Protein AF-M6WE32-F1 (afdb_monomer_lite)

pLDDT: mean 70.18, std 9.36, range [41.53, 84.19]

Organism: NCBI:txid1192866

Structure (mmCIF, N/CA/C/O backbone):
data_AF-M6WE32-F1
#
_entry.id   AF-M6WE32-F1
#
loop_
_atom_site.group_PDB
_atom_site.id
_atom_site.type_symbol
_atom_site.label_atom_id
_atom_site.label_alt_id
_atom_site.label_comp_id
_atom_site.label_asym_id
_atom_site.label_entity_id
_atom_site.label_seq_id
_atom_site.pdbx_PDB_ins_code
_atom_site.Cartn_x
_atom_site.Cartn_y
_atom_site.Cartn_z
_atom_site.occupancy
_atom_site.B_iso_or_equiv
_atom_site.auth_seq_id
_atom_site.auth_comp_id
_atom_site.auth_asym_id
_atom_site.auth_atom_id
_atom_site.pdbx_PDB_model_num
ATOM 1 N N . MET A 1 1 ? 19.072 -0.385 -5.967 1.00 41.53 1 MET A N 1
ATOM 2 C CA . MET A 1 1 ? 18.523 -1.256 -4.898 1.00 41.53 1 MET A CA 1
ATOM 3 C C . MET A 1 1 ? 18.341 -0.549 -3.551 1.00 41.53 1 MET A C 1
ATOM 5 O O . MET A 1 1 ? 17.259 -0.671 -3.002 1.00 41.53 1 MET A O 1
ATOM 9 N N . GLY A 1 2 ? 19.301 0.222 -3.014 1.00 47.72 2 GLY A N 1
ATOM 10 C CA . GLY A 1 2 ? 19.163 0.820 -1.666 1.00 47.72 2 GLY A CA 1
ATOM 11 C C . GLY A 1 2 ? 18.050 1.871 -1.465 1.00 47.72 2 GLY A C 1
ATOM 12 O O . GLY A 1 2 ? 17.518 1.978 -0.367 1.00 47.72 2 GLY A O 1
ATOM 13 N N . ARG A 1 3 ? 17.650 2.632 -2.499 1.00 54.19 3 ARG A N 1
ATOM 14 C CA . ARG A 1 3 ? 16.638 3.709 -2.364 1.00 54.19 3 ARG A CA 1
ATOM 15 C C . ARG A 1 3 ? 15.185 3.212 -2.423 1.00 54.19 3 ARG A C 1
ATOM 17 O O . ARG A 1 3 ? 14.359 3.702 -1.662 1.00 54.19 3 ARG A O 1
ATOM 24 N N . ALA A 1 4 ? 14.888 2.194 -3.232 1.00 54.97 4 ALA A N 1
ATOM 25 C CA . ALA A 1 4 ? 13.560 1.570 -3.291 1.00 54.97 4 ALA A CA 1
ATOM 26 C C . ALA A 1 4 ? 13.155 0.923 -1.954 1.00 54.97 4 ALA A C 1
ATOM 28 O O . ALA A 1 4 ? 12.003 1.011 -1.530 1.00 54.97 4 ALA A O 1
ATOM 29 N N . VAL A 1 5 ? 14.128 0.335 -1.246 1.00 58.06 5 VAL A N 1
ATOM 30 C CA . VAL A 1 5 ? 13.937 -0.236 0.097 1.00 58.06 5 VAL A CA 1
ATOM 31 C C . VAL A 1 5 ? 13.523 0.844 1.100 1.00 58.06 5 VAL A C 1
ATOM 33 O O . VAL A 1 5 ? 12.626 0.610 1.907 1.00 58.06 5 VAL A O 1
ATOM 36 N N .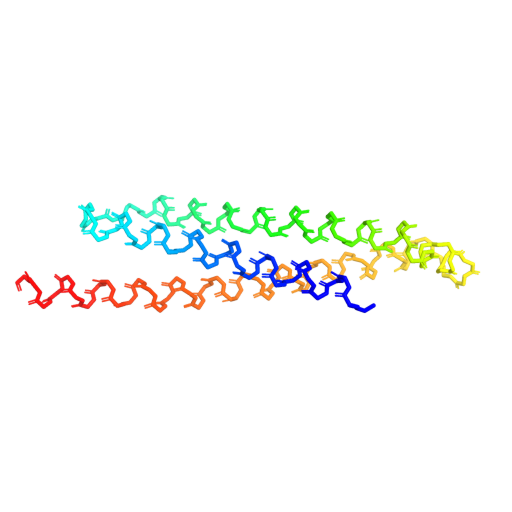 ASN A 1 6 ? 14.092 2.051 1.001 1.00 65.56 6 ASN A N 1
ATOM 37 C CA . ASN A 1 6 ? 13.702 3.180 1.850 1.00 65.56 6 ASN A CA 1
ATOM 38 C C . ASN A 1 6 ? 12.261 3.637 1.577 1.00 65.56 6 ASN A C 1
ATOM 40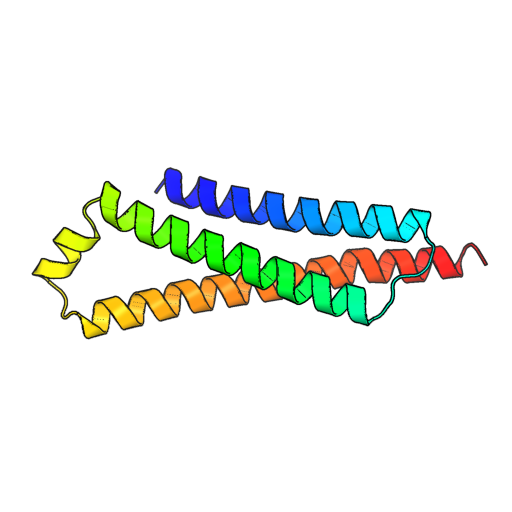 O O . ASN A 1 6 ? 11.545 3.976 2.516 1.00 65.56 6 ASN A O 1
ATOM 44 N N . GLY A 1 7 ? 11.807 3.592 0.319 1.00 65.88 7 GLY A N 1
ATOM 45 C CA . GLY A 1 7 ? 10.411 3.863 -0.039 1.00 65.88 7 GLY A CA 1
ATOM 46 C C . GLY A 1 7 ? 9.440 2.850 0.576 1.00 65.88 7 GLY A C 1
ATOM 47 O O . GLY A 1 7 ? 8.436 3.237 1.170 1.00 65.88 7 GLY A O 1
ATOM 48 N N . ILE A 1 8 ? 9.773 1.557 0.515 1.00 67.38 8 ILE A N 1
ATOM 49 C CA . ILE A 1 8 ? 8.971 0.475 1.114 1.00 67.38 8 ILE A CA 1
ATOM 50 C C . ILE A 1 8 ? 8.939 0.588 2.646 1.00 67.38 8 ILE A C 1
ATOM 52 O O . ILE A 1 8 ? 7.875 0.463 3.251 1.00 67.38 8 ILE A O 1
ATOM 56 N N . LEU A 1 9 ? 10.079 0.877 3.280 1.00 68.75 9 LEU A N 1
ATOM 57 C CA . LEU A 1 9 ? 10.153 1.125 4.724 1.00 68.75 9 LEU A CA 1
ATOM 58 C C . LEU A 1 9 ? 9.331 2.351 5.133 1.00 68.75 9 LEU A C 1
ATOM 60 O O . LEU A 1 9 ? 8.617 2.301 6.130 1.00 68.75 9 LEU A O 1
ATOM 64 N N . SER A 1 10 ? 9.378 3.428 4.348 1.00 68.12 10 SER A N 1
ATOM 65 C CA . SER A 1 10 ? 8.584 4.632 4.602 1.00 68.12 10 SER A CA 1
ATOM 66 C C . SER A 1 10 ? 7.081 4.350 4.508 1.00 68.12 10 SER A C 1
ATOM 68 O O . SER A 1 10 ? 6.323 4.810 5.360 1.00 68.12 10 SER A O 1
ATOM 70 N N . ILE A 1 11 ? 6.651 3.514 3.555 1.00 71.12 11 IL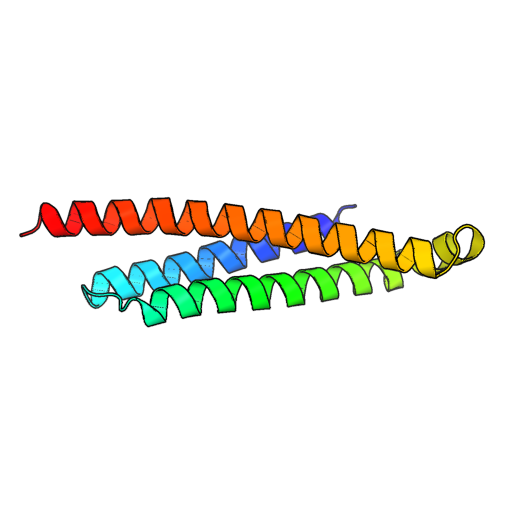E A N 1
ATOM 71 C CA . ILE A 1 11 ? 5.263 3.036 3.460 1.00 71.12 11 ILE A CA 1
ATOM 72 C C . ILE A 1 11 ? 4.881 2.224 4.699 1.00 71.12 11 ILE A C 1
ATOM 74 O O . ILE A 1 11 ? 3.832 2.476 5.283 1.00 71.12 11 ILE A O 1
ATOM 78 N N . LEU A 1 12 ? 5.722 1.278 5.129 1.00 71.50 12 LEU A N 1
ATOM 79 C CA . LEU A 1 12 ? 5.456 0.485 6.332 1.00 71.50 12 LEU A CA 1
ATOM 80 C C . LEU A 1 12 ? 5.279 1.378 7.563 1.00 71.50 12 LEU A C 1
ATOM 82 O O . LEU A 1 12 ? 4.295 1.221 8.279 1.00 71.50 12 LEU A O 1
ATOM 86 N N . VAL A 1 13 ? 6.179 2.344 7.761 1.00 76.38 13 VAL A N 1
ATOM 87 C CA . VAL A 1 13 ? 6.111 3.312 8.868 1.00 76.38 13 VAL A CA 1
ATOM 88 C C . VAL A 1 13 ? 4.856 4.180 8.779 1.00 76.38 13 VAL A C 1
ATOM 90 O O . VAL A 1 13 ? 4.216 4.448 9.794 1.00 76.38 13 VAL A O 1
ATOM 93 N N . LEU A 1 14 ? 4.464 4.603 7.578 1.00 76.25 14 LEU A N 1
ATOM 94 C CA . LEU A 1 14 ? 3.259 5.401 7.370 1.00 76.25 14 LEU A CA 1
ATOM 95 C C . LEU A 1 14 ? 1.997 4.598 7.723 1.00 76.25 14 LEU A C 1
ATOM 97 O O . LEU A 1 14 ? 1.140 5.084 8.461 1.00 76.25 14 LEU A O 1
ATOM 101 N N . ILE A 1 15 ? 1.898 3.357 7.236 1.00 74.75 15 ILE A N 1
ATOM 102 C CA . ILE A 1 15 ? 0.774 2.458 7.520 1.00 74.75 15 ILE A CA 1
ATOM 103 C C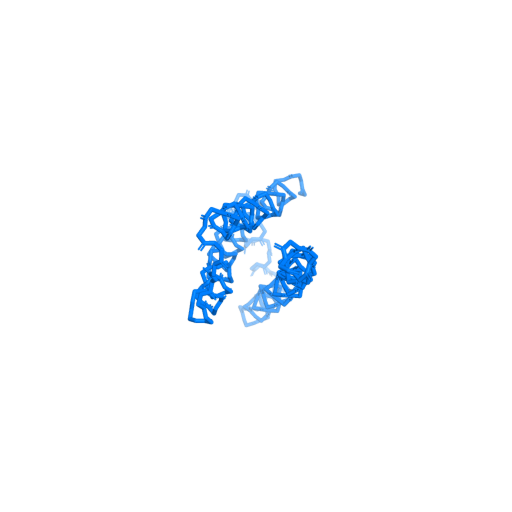 . ILE A 1 15 ? 0.672 2.202 9.027 1.00 74.75 15 ILE A C 1
ATOM 105 O O . ILE A 1 15 ? -0.415 2.329 9.595 1.00 74.75 15 ILE A O 1
ATOM 109 N N . THR A 1 16 ? 1.785 1.874 9.691 1.00 74.06 16 THR A N 1
ATOM 110 C CA . THR A 1 16 ? 1.790 1.605 11.135 1.00 74.06 16 THR A CA 1
ATOM 111 C C . THR A 1 16 ? 1.452 2.848 11.949 1.00 74.06 16 THR A C 1
ATOM 113 O O . THR A 1 16 ? 0.670 2.746 12.890 1.00 74.06 16 THR A O 1
ATOM 116 N N . SER A 1 17 ? 1.950 4.023 11.558 1.00 75.25 17 SER A N 1
ATOM 117 C CA . SER A 1 17 ? 1.628 5.301 12.209 1.00 75.25 17 SER A CA 1
ATOM 118 C C . SER A 1 17 ? 0.138 5.625 12.122 1.00 75.25 17 SER A C 1
ATOM 120 O O . SER A 1 17 ? -0.476 5.973 13.128 1.00 75.25 17 SER A O 1
ATOM 122 N N . ILE A 1 18 ? -0.474 5.455 10.944 1.00 76.69 18 ILE A N 1
ATOM 123 C CA . ILE A 1 18 ? -1.912 5.687 10.759 1.00 76.69 18 ILE A CA 1
ATOM 124 C C . ILE A 1 18 ? -2.716 4.721 11.634 1.00 76.69 18 ILE A C 1
ATOM 126 O O . ILE A 1 18 ? -3.585 5.153 12.388 1.00 76.69 18 ILE A O 1
ATOM 130 N N . VAL A 1 19 ? -2.405 3.422 11.590 1.00 73.94 19 VAL A N 1
ATOM 131 C CA . VAL A 1 19 ? -3.097 2.422 12.420 1.00 73.94 19 VAL A CA 1
ATOM 132 C C . VAL A 1 19 ? -2.942 2.732 13.912 1.00 73.94 19 VAL A C 1
ATOM 134 O O . VAL A 1 19 ? -3.916 2.622 14.655 1.00 73.94 19 VAL A O 1
ATOM 137 N N . PHE A 1 20 ? -1.762 3.173 14.350 1.00 76.81 20 PHE A N 1
ATOM 138 C CA . PHE A 1 20 ? -1.503 3.534 15.742 1.00 76.81 20 PHE A CA 1
ATOM 139 C C . PHE A 1 20 ? -2.326 4.744 16.201 1.00 76.81 20 PHE A C 1
ATOM 141 O O . PHE A 1 20 ? -2.977 4.674 17.242 1.00 76.81 20 PHE A O 1
ATOM 148 N N . ILE A 1 21 ? -2.364 5.822 15.410 1.00 75.81 21 ILE A N 1
ATOM 149 C CA . ILE A 1 21 ? -3.164 7.022 15.710 1.00 75.81 21 ILE A CA 1
ATOM 150 C C . ILE A 1 21 ? -4.646 6.658 15.852 1.00 75.81 21 ILE A C 1
ATOM 152 O O . ILE A 1 21 ? -5.318 7.116 16.775 1.00 75.81 21 ILE A O 1
ATOM 156 N N . PHE A 1 22 ? -5.156 5.796 14.973 1.00 71.38 22 PHE A N 1
ATOM 157 C CA . PHE A 1 22 ? -6.548 5.361 15.043 1.00 71.38 22 PHE A CA 1
ATOM 158 C C . PHE A 1 22 ? -6.827 4.404 16.201 1.00 71.38 22 PHE A C 1
ATOM 160 O O . PHE A 1 22 ? -7.902 4.493 16.788 1.00 71.38 22 PHE A O 1
ATOM 167 N N . ASN A 1 23 ? -5.883 3.533 16.569 1.00 71.06 23 ASN A N 1
ATOM 168 C CA . ASN A 1 23 ? -6.002 2.718 17.779 1.00 71.06 23 ASN A CA 1
ATOM 169 C C . ASN A 1 23 ? -6.056 3.599 19.036 1.00 71.06 23 ASN A C 1
ATOM 171 O O . ASN A 1 23 ? -6.911 3.395 19.892 1.00 71.06 23 ASN A O 1
ATOM 175 N N . TYR A 1 24 ? -5.197 4.618 19.107 1.00 70.31 24 TYR A N 1
ATOM 176 C CA . TYR A 1 24 ? -5.202 5.592 20.196 1.00 70.31 24 TYR A CA 1
ATOM 177 C C . TYR A 1 24 ? -6.530 6.363 20.274 1.00 70.31 24 TYR A C 1
ATOM 179 O O . TYR A 1 24 ? -7.117 6.490 21.347 1.00 70.31 24 TYR A O 1
ATOM 187 N N . ALA A 1 25 ? -7.058 6.821 19.134 1.00 67.44 25 ALA A N 1
ATOM 188 C CA . ALA A 1 25 ? -8.376 7.451 19.085 1.00 67.44 25 ALA A CA 1
ATOM 189 C C . ALA A 1 25 ? -9.481 6.497 19.581 1.00 67.44 25 ALA A C 1
ATOM 191 O O . ALA A 1 25 ? -10.359 6.904 20.342 1.00 67.44 25 ALA A O 1
ATOM 192 N N . LEU A 1 26 ? -9.409 5.214 19.214 1.00 69.62 26 LEU A N 1
ATOM 193 C CA . LEU A 1 26 ? -10.332 4.174 19.674 1.00 69.62 26 LEU A CA 1
ATOM 194 C C . LEU A 1 26 ? -10.330 4.009 21.194 1.00 69.62 26 LEU A C 1
ATOM 196 O O . LEU A 1 26 ? -11.399 3.934 21.797 1.00 69.62 26 LEU A O 1
ATOM 200 N N . GLU A 1 27 ? -9.144 3.964 21.799 1.00 71.12 27 GLU A N 1
ATOM 201 C CA . GLU A 1 27 ? -8.977 3.858 23.251 1.00 71.12 27 GLU A CA 1
ATOM 202 C C . GLU A 1 27 ? -9.579 5.067 23.980 1.00 71.12 27 GLU A C 1
ATOM 204 O O . GLU A 1 27 ? -10.202 4.894 25.024 1.00 71.12 27 GLU A O 1
ATOM 209 N N . GLN A 1 28 ? -9.477 6.269 23.403 1.00 68.00 28 GLN A N 1
ATOM 210 C CA . GLN A 1 28 ? -10.032 7.495 23.988 1.00 68.00 28 GLN A CA 1
ATOM 211 C C . GLN A 1 28 ? -11.553 7.628 23.818 1.00 68.00 28 GLN A C 1
ATOM 213 O O . GLN A 1 28 ? -12.241 8.080 24.730 1.00 68.00 28 GLN A O 1
ATOM 218 N N . THR A 1 29 ? -12.103 7.244 22.659 1.00 68.44 29 THR A N 1
ATOM 219 C CA . THR A 1 29 ? -13.544 7.426 22.370 1.00 68.44 29 THR A CA 1
ATOM 220 C C . THR A 1 29 ? -14.406 6.203 22.702 1.00 68.44 29 THR A C 1
ATOM 222 O O . THR A 1 29 ? -15.632 6.309 22.754 1.00 68.44 29 THR A O 1
ATOM 225 N N . GLY A 1 30 ? -13.805 5.026 22.904 1.00 63.12 30 GLY A N 1
ATOM 226 C CA . GLY A 1 30 ? -14.487 3.779 23.277 1.00 63.12 30 GLY A CA 1
ATOM 227 C C . GLY A 1 30 ? -15.419 3.185 22.210 1.00 63.12 30 GLY A C 1
ATOM 228 O O . GLY A 1 30 ? -16.017 2.128 22.431 1.00 63.12 30 GLY A O 1
ATOM 229 N N . LYS A 1 31 ? -15.578 3.847 21.058 1.00 67.38 31 LYS A N 1
ATOM 230 C CA . LYS A 1 31 ? -16.394 3.410 19.918 1.00 67.38 31 LYS A CA 1
ATOM 231 C C . LYS A 1 31 ? -15.738 3.886 18.626 1.00 67.38 31 LYS A C 1
ATOM 233 O O . LYS A 1 31 ? -15.402 5.060 18.512 1.00 67.38 31 LYS A O 1
ATOM 238 N N . LEU A 1 32 ? -15.613 2.998 17.642 1.00 65.25 32 LEU A N 1
ATOM 239 C CA . LEU A 1 32 ? -15.268 3.383 16.275 1.00 65.25 32 LEU A CA 1
ATOM 240 C C . LEU A 1 32 ? -16.420 3.011 15.351 1.00 65.25 32 LEU A C 1
ATOM 242 O O . LEU A 1 32 ? -16.846 1.855 15.329 1.00 65.25 32 LEU A O 1
ATOM 246 N N . ASP A 1 33 ? -16.923 3.988 14.601 1.00 71.44 33 ASP A N 1
ATOM 247 C CA . ASP A 1 33 ? -17.966 3.728 13.619 1.00 71.44 33 ASP A CA 1
ATOM 248 C C . ASP A 1 33 ? -17.416 2.917 12.432 1.00 71.44 33 ASP A C 1
ATOM 250 O O . ASP A 1 33 ? -16.247 3.029 12.039 1.00 71.44 33 ASP A O 1
ATOM 254 N N . ARG A 1 34 ? -18.273 2.081 11.838 1.00 68.12 34 ARG A N 1
ATOM 255 C CA . ARG A 1 34 ? -17.916 1.221 10.701 1.00 68.12 34 ARG A CA 1
ATOM 256 C C . ARG A 1 34 ? -17.472 2.052 9.497 1.00 68.12 34 ARG A C 1
ATOM 258 O O . ARG A 1 34 ? -16.598 1.612 8.748 1.00 68.12 34 ARG A O 1
ATOM 265 N N . GLN A 1 35 ? -18.041 3.245 9.321 1.00 70.88 35 GLN A N 1
ATOM 266 C CA . GLN A 1 35 ? -17.647 4.164 8.254 1.00 70.88 35 GLN A CA 1
ATOM 267 C C . GLN A 1 35 ? -16.201 4.641 8.425 1.00 70.88 35 GLN A C 1
ATOM 269 O O . GLN A 1 35 ? -15.452 4.661 7.449 1.00 70.88 35 GLN A O 1
ATOM 274 N N . THR A 1 36 ? -15.767 4.913 9.658 1.00 74.50 36 THR A N 1
ATOM 275 C CA . THR A 1 36 ? -14.387 5.311 9.968 1.00 74.50 36 THR A CA 1
ATOM 276 C C . THR A 1 36 ? -13.395 4.204 9.611 1.00 74.50 36 THR A C 1
ATOM 278 O O . THR A 1 36 ? -12.386 4.466 8.964 1.00 74.50 36 THR A O 1
ATOM 281 N N . LEU A 1 37 ? -13.710 2.945 9.935 1.00 70.12 37 LEU A N 1
ATOM 282 C CA . LEU A 1 37 ? -12.905 1.771 9.555 1.00 70.12 37 LEU A CA 1
ATOM 283 C C . LEU A 1 37 ? -12.743 1.627 8.036 1.00 70.12 37 LEU A C 1
ATOM 285 O O . LEU A 1 37 ? -11.645 1.375 7.535 1.00 70.12 37 LEU A O 1
ATOM 289 N N . ILE A 1 38 ? -13.841 1.796 7.295 1.00 71.62 38 ILE A N 1
ATOM 290 C CA . ILE A 1 38 ? -13.829 1.757 5.829 1.00 71.62 38 ILE A CA 1
ATOM 291 C C . ILE A 1 38 ? -12.991 2.920 5.283 1.00 71.62 38 ILE A C 1
ATOM 293 O O . ILE A 1 38 ? -12.162 2.699 4.400 1.00 71.62 38 ILE A O 1
ATOM 297 N N . GLY A 1 39 ? -13.154 4.121 5.842 1.00 74.31 39 GLY A N 1
ATOM 298 C CA . GLY A 1 39 ? -12.379 5.307 5.486 1.00 74.31 39 GLY A CA 1
ATOM 299 C C . GLY A 1 39 ? -10.878 5.094 5.662 1.00 74.31 39 GLY A C 1
ATOM 300 O O . GLY A 1 39 ? -10.122 5.315 4.723 1.00 74.31 39 GLY A O 1
ATOM 301 N N . ILE A 1 40 ? -10.442 4.562 6.807 1.00 75.12 40 ILE A N 1
ATOM 302 C CA . ILE A 1 40 ? -9.026 4.255 7.072 1.00 75.12 40 ILE A CA 1
ATOM 303 C C . ILE A 1 40 ? -8.478 3.274 6.037 1.00 75.12 40 ILE A C 1
ATOM 305 O O . ILE A 1 40 ? -7.405 3.505 5.480 1.00 75.12 40 ILE A O 1
ATOM 309 N N . LYS A 1 41 ? -9.223 2.199 5.745 1.00 72.56 41 LYS A N 1
ATOM 310 C CA . LYS A 1 41 ? -8.815 1.201 4.749 1.00 72.56 41 LYS A CA 1
ATOM 311 C C . LYS A 1 41 ? -8.515 1.860 3.403 1.00 72.56 41 LYS A C 1
ATOM 313 O O . LYS A 1 41 ? -7.464 1.613 2.817 1.00 72.56 41 LYS A O 1
ATOM 318 N N . TRP A 1 42 ? -9.427 2.702 2.923 1.00 72.69 42 TRP A N 1
ATOM 319 C CA . TRP A 1 42 ? -9.281 3.366 1.630 1.00 72.69 42 TRP A CA 1
ATOM 320 C C . TRP A 1 42 ? -8.217 4.462 1.643 1.00 72.69 42 TRP A C 1
ATOM 322 O O . TRP A 1 42 ? -7.437 4.531 0.698 1.00 72.69 42 TRP A O 1
ATOM 332 N N . SER A 1 43 ? -8.112 5.251 2.714 1.00 75.38 43 SER A N 1
ATOM 333 C CA . SER A 1 43 ? -7.081 6.285 2.857 1.00 75.38 43 SER A CA 1
ATOM 334 C C . SER A 1 43 ? -5.677 5.694 2.835 1.00 75.38 43 SER A C 1
ATOM 336 O O . SER A 1 43 ? -4.802 6.211 2.146 1.00 75.38 43 SER A O 1
ATOM 338 N N . VAL A 1 44 ? -5.458 4.579 3.536 1.00 74.50 44 VAL A N 1
ATOM 339 C CA . VAL A 1 44 ? -4.151 3.917 3.549 1.00 74.50 44 VAL A CA 1
ATOM 340 C C . VAL A 1 44 ? -3.834 3.286 2.195 1.00 74.50 44 VAL A C 1
ATOM 342 O O . VAL A 1 44 ? -2.713 3.435 1.711 1.00 74.50 44 VAL A O 1
ATOM 345 N N . LEU A 1 45 ? -4.803 2.630 1.547 1.00 72.88 45 LEU A N 1
ATOM 346 C CA . LEU A 1 45 ? -4.613 2.104 0.191 1.00 72.88 45 LEU A CA 1
ATOM 347 C C . LEU A 1 45 ? -4.284 3.220 -0.805 1.00 72.88 45 LEU A C 1
ATOM 349 O O . LEU A 1 45 ? -3.373 3.067 -1.617 1.00 72.88 45 LEU A O 1
ATOM 353 N N . PHE A 1 46 ? -4.974 4.356 -0.703 1.00 74.19 46 PHE A N 1
ATOM 354 C CA . PHE A 1 46 ? -4.749 5.517 -1.553 1.00 74.19 46 PHE A CA 1
ATOM 355 C C . PHE A 1 46 ? -3.353 6.116 -1.343 1.00 74.19 46 PHE A C 1
ATOM 357 O O . PHE A 1 46 ? -2.597 6.247 -2.305 1.00 74.19 46 PHE A O 1
ATOM 364 N N . LEU A 1 47 ? -2.954 6.393 -0.098 1.00 75.38 47 LEU A N 1
ATOM 365 C CA . LEU A 1 47 ? -1.610 6.895 0.220 1.00 75.38 47 LEU A CA 1
ATOM 366 C C . LEU A 1 47 ? -0.518 5.922 -0.224 1.00 75.38 47 LEU A C 1
ATOM 368 O O . LEU A 1 47 ? 0.468 6.332 -0.833 1.00 75.38 47 LEU A O 1
ATOM 372 N N . THR A 1 48 ? -0.719 4.626 0.005 1.00 72.31 48 THR A N 1
ATOM 373 C CA . THR A 1 48 ? 0.232 3.600 -0.430 1.00 72.31 48 THR A CA 1
ATOM 374 C C . THR A 1 48 ? 0.353 3.572 -1.953 1.00 72.31 48 THR A C 1
ATOM 376 O O . THR A 1 48 ? 1.466 3.516 -2.470 1.00 72.31 48 THR A O 1
ATOM 379 N N . SER A 1 49 ? -0.763 3.694 -2.682 1.00 70.00 49 SER A N 1
ATOM 380 C CA . SER A 1 49 ? -0.755 3.772 -4.149 1.00 70.00 49 SER A CA 1
ATOM 381 C C . SER A 1 49 ? 0.023 4.978 -4.664 1.00 70.00 49 SER A C 1
ATOM 383 O O . SER A 1 49 ? 0.857 4.839 -5.559 1.00 70.00 49 SER A O 1
ATOM 385 N N . TYR A 1 50 ? -0.177 6.141 -4.042 1.00 70.06 50 TYR A N 1
ATOM 386 C CA . TYR A 1 50 ? 0.503 7.372 -4.411 1.00 70.06 50 TYR A CA 1
ATOM 387 C C . TYR A 1 50 ? 2.017 7.257 -4.205 1.00 70.06 50 TYR A C 1
ATOM 389 O O . TYR A 1 50 ? 2.795 7.598 -5.097 1.00 70.06 50 TYR A O 1
ATOM 397 N N . VAL A 1 51 ? 2.450 6.702 -3.068 1.00 72.56 51 VAL A N 1
ATOM 398 C CA . VAL A 1 51 ? 3.878 6.518 -2.779 1.00 72.56 51 VAL A CA 1
ATOM 399 C C . VAL A 1 51 ? 4.504 5.472 -3.704 1.00 72.56 51 VAL A C 1
ATOM 401 O O . VAL A 1 51 ? 5.586 5.720 -4.229 1.00 72.56 51 VAL A O 1
ATOM 404 N N . PHE A 1 52 ? 3.835 4.348 -3.984 1.00 71.19 52 PHE A N 1
ATOM 405 C CA . PHE A 1 52 ? 4.347 3.338 -4.924 1.00 71.19 52 PHE A CA 1
ATOM 406 C C . PHE A 1 52 ? 4.538 3.901 -6.337 1.00 71.19 52 PHE A C 1
ATOM 408 O O . PHE A 1 52 ? 5.579 3.682 -6.962 1.00 71.19 52 PHE A O 1
ATOM 415 N N . ILE A 1 53 ? 3.558 4.653 -6.842 1.00 71.81 53 ILE A N 1
ATOM 416 C CA . ILE A 1 53 ? 3.636 5.281 -8.167 1.00 71.81 53 ILE A CA 1
ATOM 417 C C . ILE A 1 53 ? 4.737 6.352 -8.187 1.00 71.81 53 ILE A C 1
ATOM 419 O O . ILE A 1 53 ? 5.520 6.413 -9.137 1.00 71.81 53 ILE A O 1
ATOM 423 N N . GLY A 1 54 ? 4.844 7.159 -7.129 1.00 72.75 54 GLY A N 1
ATOM 424 C CA . GLY A 1 54 ? 5.876 8.188 -7.001 1.00 72.75 54 GLY A CA 1
ATOM 425 C C . GLY A 1 54 ? 7.292 7.610 -6.961 1.00 72.75 54 GLY A C 1
ATOM 426 O O . GLY A 1 54 ? 8.149 8.031 -7.735 1.00 72.75 54 GLY A O 1
ATOM 427 N N . GLN A 1 55 ? 7.529 6.608 -6.110 1.00 73.19 55 GLN A N 1
ATOM 428 C CA . GLN A 1 55 ? 8.835 5.958 -5.963 1.00 73.19 55 GLN A CA 1
ATOM 429 C C . GLN A 1 55 ? 9.244 5.211 -7.237 1.00 73.19 55 GLN A C 1
ATOM 431 O O . GLN A 1 55 ? 10.370 5.377 -7.700 1.00 73.19 55 GLN A O 1
ATOM 436 N N . SER A 1 56 ? 8.323 4.460 -7.854 1.00 69.44 56 SER A N 1
ATOM 437 C CA . SER A 1 56 ? 8.607 3.753 -9.112 1.00 69.44 56 SER A CA 1
ATOM 438 C C . SER A 1 56 ? 8.929 4.710 -10.262 1.00 69.44 56 SER A C 1
ATOM 440 O O . SER A 1 56 ? 9.881 4.473 -11.000 1.00 69.44 56 SER A O 1
ATOM 442 N N . SER A 1 57 ? 8.196 5.821 -10.387 1.00 69.94 57 SER A N 1
ATOM 443 C CA . SER A 1 57 ? 8.448 6.836 -11.422 1.00 69.94 57 SER A CA 1
ATOM 444 C C . SER A 1 57 ? 9.771 7.574 -11.210 1.00 69.94 57 SER A C 1
ATOM 446 O O . SER A 1 57 ? 10.439 7.956 -12.171 1.00 69.94 57 SER A O 1
ATOM 448 N N . TRP A 1 58 ? 10.149 7.807 -9.953 1.00 70.75 58 TRP A N 1
ATOM 449 C CA . TRP A 1 58 ? 11.382 8.507 -9.606 1.00 70.75 58 TRP A CA 1
ATOM 450 C C . TRP A 1 58 ? 12.620 7.626 -9.797 1.00 70.75 58 TRP A C 1
ATOM 452 O O . TRP A 1 58 ? 13.592 8.066 -10.411 1.00 70.75 58 TRP A O 1
ATOM 462 N N . GLU A 1 59 ? 12.556 6.360 -9.376 1.00 68.38 59 GLU A N 1
ATOM 463 C CA . GLU A 1 59 ? 13.633 5.387 -9.586 1.00 68.38 59 GLU A CA 1
ATOM 464 C C . GLU A 1 59 ? 13.947 5.206 -11.078 1.00 68.38 59 GLU A C 1
ATOM 466 O O . GLU A 1 59 ? 15.101 5.056 -11.475 1.00 68.38 59 GLU A O 1
ATOM 471 N N . GLU A 1 60 ? 12.930 5.304 -11.928 1.00 66.69 60 GLU A N 1
ATOM 472 C CA . GLU A 1 60 ? 13.082 5.212 -13.374 1.00 66.69 60 GLU A CA 1
ATOM 473 C C . GLU A 1 60 ? 13.795 6.407 -14.014 1.00 66.69 60 GLU A C 1
ATOM 475 O O . GLU A 1 60 ? 14.514 6.236 -15.006 1.00 66.69 60 GLU A O 1
ATOM 480 N N . ARG A 1 61 ? 13.589 7.604 -13.449 1.00 69.25 61 ARG A N 1
ATOM 481 C CA . ARG A 1 61 ? 14.244 8.843 -13.881 1.00 69.25 61 ARG A CA 1
ATOM 482 C C . ARG A 1 61 ? 15.706 8.874 -13.452 1.00 69.25 61 ARG A C 1
ATOM 484 O O . ARG A 1 61 ? 16.547 9.255 -14.258 1.00 69.25 61 ARG A O 1
ATOM 491 N N . GLU A 1 62 ? 16.008 8.461 -12.222 1.00 70.31 62 GLU A N 1
ATOM 492 C CA . GLU A 1 62 ? 17.374 8.519 -11.690 1.00 70.31 62 GLU A CA 1
ATOM 493 C C . GLU A 1 62 ? 18.261 7.349 -12.125 1.00 70.31 62 GLU A C 1
ATOM 495 O O . GLU A 1 62 ? 19.415 7.567 -12.483 1.00 70.31 62 GLU A O 1
ATOM 500 N N . ASN A 1 63 ? 17.755 6.111 -12.145 1.00 67.56 63 ASN A N 1
ATOM 501 C CA . ASN A 1 63 ? 18.596 4.951 -12.472 1.00 67.56 63 ASN A CA 1
ATOM 502 C C . ASN A 1 63 ? 18.815 4.768 -13.982 1.00 67.56 63 ASN A C 1
ATOM 504 O O . ASN A 1 63 ? 19.436 3.792 -14.399 1.00 67.56 63 ASN A O 1
ATOM 508 N N . GLY A 1 64 ? 18.239 5.628 -14.829 1.00 65.88 64 GLY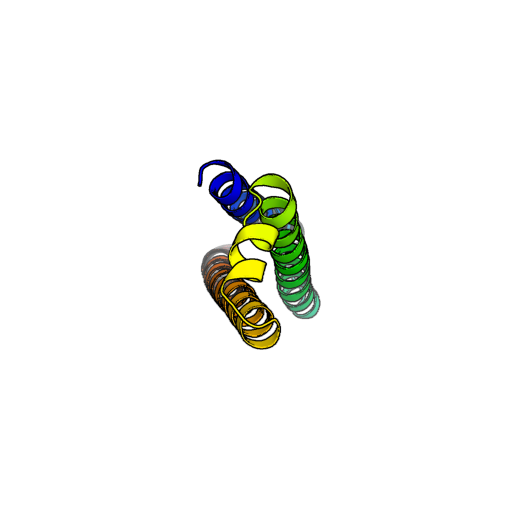 A N 1
ATOM 509 C CA . GLY A 1 64 ? 18.292 5.473 -16.287 1.00 65.88 64 GLY A CA 1
ATOM 510 C C . GLY A 1 64 ? 17.596 4.206 -16.808 1.00 65.88 64 GLY A C 1
ATOM 511 O O . GLY A 1 64 ? 17.621 3.943 -18.011 1.00 65.88 64 GLY A O 1
ATOM 512 N N . GLY A 1 65 ? 16.933 3.435 -15.937 1.00 66.94 65 GLY A N 1
ATOM 513 C CA . GLY A 1 65 ? 16.265 2.176 -16.271 1.00 66.94 65 GLY A CA 1
ATOM 514 C C . GLY A 1 65 ? 15.143 2.350 -17.294 1.00 66.94 65 GLY A C 1
ATOM 515 O O . GLY A 1 65 ? 14.951 1.489 -18.153 1.00 66.94 65 GLY A O 1
ATOM 516 N N . GLY A 1 66 ? 14.470 3.505 -17.296 1.00 66.38 66 GLY A N 1
ATOM 517 C CA . GLY A 1 66 ? 13.483 3.853 -18.324 1.00 66.38 66 GLY A CA 1
ATOM 518 C C . GLY A 1 66 ? 14.105 4.030 -19.715 1.00 66.38 66 GLY A C 1
ATOM 519 O O . GLY A 1 66 ? 13.475 3.712 -20.721 1.00 66.38 66 GLY A O 1
ATOM 520 N N . ARG A 1 67 ? 15.368 4.473 -19.766 1.00 68.19 67 ARG A N 1
ATOM 521 C CA . ARG A 1 67 ? 16.157 4.702 -20.987 1.00 68.19 67 ARG A CA 1
ATOM 522 C C . ARG A 1 67 ? 16.797 3.415 -21.515 1.00 68.19 67 ARG A C 1
ATOM 524 O O . ARG A 1 67 ? 16.866 3.208 -22.719 1.00 68.19 67 ARG A O 1
ATOM 531 N N . ILE A 1 68 ? 17.232 2.528 -20.621 1.00 68.25 68 ILE A N 1
ATOM 532 C CA . ILE A 1 68 ? 17.790 1.220 -20.997 1.00 68.25 68 ILE A CA 1
ATOM 533 C C . ILE A 1 68 ? 16.667 0.288 -21.457 1.00 68.25 68 ILE A C 1
ATOM 535 O O . ILE A 1 68 ? 16.737 -0.284 -22.539 1.00 68.25 68 ILE A O 1
ATOM 539 N N . SER A 1 69 ? 15.575 0.192 -20.696 1.00 68.50 69 SER A N 1
ATOM 540 C CA . SER A 1 69 ? 14.424 -0.632 -21.086 1.00 68.50 69 SER A CA 1
ATOM 541 C C . SER A 1 69 ? 13.764 -0.148 -22.381 1.00 68.50 69 SER A C 1
ATOM 543 O O . SER A 1 69 ? 13.167 -0.956 -23.091 1.00 68.50 69 SER A O 1
ATOM 545 N N . SER A 1 70 ? 13.902 1.136 -22.743 1.00 70.81 70 SER A N 1
ATOM 546 C CA . SER A 1 70 ? 13.394 1.644 -24.018 1.00 70.81 70 SER A CA 1
ATOM 547 C C . SER A 1 70 ? 14.140 1.169 -25.248 1.00 70.81 70 SER A C 1
ATOM 549 O O . SER A 1 70 ? 13.554 1.191 -26.326 1.00 70.81 70 SER A O 1
ATOM 551 N N . LEU A 1 71 ? 15.389 0.739 -25.084 1.00 78.06 71 LEU A N 1
ATOM 552 C CA . LEU A 1 71 ? 16.217 0.230 -26.174 1.00 78.06 71 LEU A CA 1
ATOM 553 C C . LEU A 1 71 ? 15.901 -1.234 -26.507 1.00 78.06 71 LEU A C 1
ATOM 555 O O . LEU A 1 71 ? 16.083 -1.641 -27.648 1.00 78.06 71 LEU A O 1
ATOM 559 N N . PHE A 1 72 ? 15.403 -2.008 -25.536 1.00 79.31 72 PHE A N 1
ATOM 560 C CA . PHE A 1 72 ? 15.226 -3.459 -25.681 1.00 79.31 72 PHE A CA 1
ATOM 561 C C . PHE A 1 72 ? 13.768 -3.929 -25.637 1.00 79.31 72 PHE A C 1
ATOM 563 O O . PHE A 1 72 ? 13.475 -5.019 -26.119 1.00 79.31 72 PHE A O 1
ATOM 570 N N . LEU A 1 73 ? 12.847 -3.145 -25.061 1.00 80.69 73 LEU A N 1
ATOM 571 C CA . LEU A 1 73 ? 11.459 -3.569 -24.856 1.00 80.69 73 LEU A CA 1
ATOM 572 C C . LEU A 1 73 ? 10.449 -2.621 -25.518 1.00 80.69 73 LEU A C 1
ATOM 574 O O . LEU A 1 73 ? 10.548 -1.397 -25.364 1.00 80.69 73 LEU A O 1
ATOM 578 N N . PRO A 1 74 ? 9.398 -3.148 -26.173 1.00 84.19 74 PRO A N 1
ATOM 579 C CA . PRO A 1 74 ? 8.300 -2.331 -26.673 1.00 84.19 74 PRO A CA 1
ATOM 580 C C . PRO A 1 74 ? 7.531 -1.655 -25.526 1.00 84.19 74 PRO A C 1
ATOM 582 O O . PRO A 1 74 ? 7.478 -2.150 -24.396 1.00 84.19 74 PRO A O 1
ATOM 585 N N . VAL A 1 75 ? 6.931 -0.497 -25.819 1.00 80.75 75 VAL A N 1
ATOM 586 C CA . VAL A 1 75 ? 6.254 0.368 -24.830 1.00 80.75 75 VAL A CA 1
ATOM 587 C C . VAL A 1 75 ? 5.155 -0.380 -24.066 1.00 80.75 75 VAL A C 1
ATOM 589 O O . VAL A 1 75 ? 5.049 -0.242 -22.849 1.00 80.75 75 VAL A O 1
ATOM 592 N N . TRP A 1 76 ? 4.395 -1.234 -24.754 1.00 79.25 76 TRP A N 1
ATOM 593 C CA . TRP A 1 76 ? 3.304 -2.008 -24.158 1.00 79.25 76 TRP A CA 1
ATOM 594 C C . TRP A 1 76 ? 3.771 -2.999 -23.085 1.00 79.25 76 TRP A C 1
ATOM 596 O O . TRP A 1 76 ? 3.162 -3.066 -22.021 1.00 79.25 76 TRP A O 1
ATOM 606 N N . MET A 1 77 ? 4.884 -3.711 -23.302 1.00 80.75 77 MET A N 1
ATOM 607 C CA . MET A 1 77 ? 5.446 -4.619 -22.287 1.00 80.75 77 MET A CA 1
ATOM 608 C C . MET A 1 77 ? 5.932 -3.861 -21.052 1.00 80.75 77 MET A C 1
ATOM 610 O O . MET A 1 77 ? 5.725 -4.312 -19.927 1.00 80.75 77 MET A O 1
ATOM 614 N N . ARG A 1 78 ? 6.546 -2.688 -21.250 1.00 77.62 78 ARG A N 1
ATOM 615 C CA . ARG A 1 78 ? 6.999 -1.831 -20.145 1.00 77.62 78 ARG A CA 1
ATOM 616 C C . ARG A 1 78 ? 5.830 -1.309 -19.319 1.00 77.62 78 ARG A C 1
ATOM 618 O O . ARG A 1 78 ? 5.910 -1.302 -18.094 1.00 77.62 78 ARG A O 1
ATOM 625 N N . PHE A 1 79 ? 4.743 -0.910 -19.976 1.00 79.62 79 PHE A N 1
ATOM 626 C CA . PHE A 1 79 ? 3.513 -0.509 -19.300 1.00 79.62 79 PHE A CA 1
ATOM 627 C C . PHE A 1 79 ? 2.928 -1.667 -18.483 1.00 79.62 79 PHE A C 1
ATOM 629 O O . PHE A 1 79 ? 2.737 -1.528 -17.276 1.00 79.62 79 PHE A O 1
ATOM 636 N N . LEU A 1 80 ? 2.743 -2.834 -19.108 1.00 83.25 80 LEU A N 1
ATOM 637 C CA . LEU A 1 80 ? 2.136 -3.998 -18.462 1.00 83.25 80 LEU A CA 1
ATOM 638 C C . LEU A 1 80 ? 2.942 -4.472 -17.242 1.00 83.25 80 LEU A C 1
ATOM 640 O O . LEU A 1 80 ? 2.377 -4.719 -16.178 1.00 83.25 80 LEU A O 1
ATOM 644 N N . SER A 1 81 ? 4.270 -4.545 -17.377 1.00 81.12 81 SER A N 1
ATOM 645 C CA . SER A 1 81 ? 5.167 -4.948 -16.291 1.00 81.12 81 SER A CA 1
ATOM 646 C C . SER A 1 81 ? 5.070 -4.013 -15.085 1.00 81.12 81 SER A C 1
ATOM 648 O O . SER A 1 81 ? 5.106 -4.478 -13.946 1.00 81.12 81 SER A O 1
ATOM 650 N N . LYS A 1 82 ? 4.932 -2.702 -15.309 1.00 75.56 82 LYS A N 1
ATOM 651 C CA . LYS A 1 82 ? 4.768 -1.728 -14.223 1.00 75.56 82 LYS A CA 1
ATOM 652 C C . LYS A 1 82 ? 3.408 -1.822 -13.568 1.00 75.56 82 LYS A C 1
ATOM 654 O O . LYS A 1 82 ? 3.332 -1.809 -12.345 1.00 75.56 82 LYS A O 1
ATOM 659 N N . SER A 1 83 ? 2.347 -1.937 -14.361 1.00 79.38 83 SER A N 1
ATOM 660 C CA . SER A 1 83 ? 0.998 -2.113 -13.832 1.00 79.38 83 SER A CA 1
ATOM 661 C C . SER A 1 83 ? 0.921 -3.353 -12.941 1.00 79.38 83 SER A C 1
ATOM 663 O O . SER A 1 83 ? 0.358 -3.276 -11.854 1.00 79.38 83 SER A O 1
ATOM 665 N N . LEU A 1 84 ? 1.567 -4.456 -13.338 1.00 83.12 84 LEU A N 1
ATOM 666 C CA . LEU A 1 84 ? 1.688 -5.670 -12.525 1.00 83.12 84 LEU A CA 1
ATOM 667 C C . LEU A 1 84 ? 2.479 -5.450 -11.230 1.00 83.12 84 LEU A C 1
ATOM 669 O O . LEU A 1 84 ? 2.047 -5.914 -10.177 1.00 83.12 84 LEU A O 1
ATOM 673 N N . ALA A 1 85 ? 3.603 -4.731 -11.283 1.00 79.62 85 ALA A N 1
ATOM 674 C CA . ALA A 1 85 ? 4.409 -4.430 -10.098 1.00 79.62 85 ALA A CA 1
ATOM 675 C C . ALA A 1 85 ? 3.671 -3.525 -9.093 1.00 79.62 85 ALA A C 1
ATOM 677 O O . ALA A 1 85 ? 3.715 -3.756 -7.886 1.00 79.62 85 ALA A O 1
ATOM 678 N N . VAL A 1 86 ? 2.948 -2.513 -9.580 1.00 75.88 86 VAL A N 1
ATOM 679 C CA . VAL A 1 86 ? 2.110 -1.648 -8.736 1.00 75.88 86 VAL A CA 1
ATOM 680 C C . VAL A 1 86 ? 0.938 -2.442 -8.159 1.00 75.88 86 VAL A C 1
ATOM 682 O O . VAL A 1 86 ? 0.640 -2.328 -6.971 1.00 75.88 86 VAL A O 1
ATOM 685 N N . PHE A 1 87 ? 0.295 -3.283 -8.970 1.00 80.25 87 PHE A N 1
ATOM 686 C CA . PHE A 1 87 ? -0.819 -4.121 -8.538 1.00 80.25 87 PHE A CA 1
ATOM 687 C C . PHE A 1 87 ? -0.411 -5.122 -7.449 1.00 80.25 87 PHE A C 1
ATOM 689 O O . PHE A 1 87 ? -1.109 -5.256 -6.441 1.00 80.25 87 PHE A O 1
ATOM 696 N N . SER A 1 88 ? 0.731 -5.796 -7.604 1.00 80.88 88 SER A N 1
ATOM 697 C CA . SER A 1 88 ? 1.236 -6.726 -6.591 1.00 80.88 88 SER A CA 1
ATOM 698 C C . SER A 1 88 ? 1.612 -5.996 -5.300 1.00 80.88 88 SER A C 1
ATOM 700 O O . SER A 1 88 ? 1.205 -6.431 -4.223 1.00 80.88 88 SER A O 1
ATOM 702 N N . GLY A 1 89 ? 2.279 -4.840 -5.397 1.00 77.62 89 GLY A N 1
ATOM 703 C CA . GLY A 1 89 ? 2.592 -3.988 -4.246 1.00 77.62 89 GLY A CA 1
ATOM 704 C C . GLY A 1 89 ? 1.344 -3.541 -3.480 1.00 77.62 89 GLY A C 1
ATOM 705 O O . GLY A 1 89 ? 1.288 -3.656 -2.255 1.00 77.62 89 GLY A O 1
ATOM 706 N N . LEU A 1 90 ? 0.300 -3.118 -4.197 1.00 75.06 90 LEU A N 1
ATOM 707 C CA . LEU A 1 90 ? -0.988 -2.749 -3.605 1.00 75.06 90 LEU A CA 1
ATOM 708 C C . LEU A 1 90 ? -1.705 -3.929 -2.959 1.00 75.06 90 LEU A C 1
ATOM 710 O O . LEU A 1 90 ? -2.284 -3.778 -1.885 1.00 75.06 90 LEU A O 1
ATOM 714 N N . THR A 1 91 ? -1.643 -5.105 -3.578 1.00 80.94 91 THR A N 1
ATOM 715 C CA . THR A 1 91 ? -2.244 -6.323 -3.027 1.00 80.94 91 THR A CA 1
ATOM 716 C C . THR A 1 91 ? -1.564 -6.710 -1.712 1.00 80.94 91 THR A C 1
ATOM 718 O O . THR A 1 91 ? -2.243 -6.977 -0.722 1.00 80.94 91 THR A O 1
ATOM 721 N N . ILE A 1 92 ? -0.228 -6.660 -1.661 1.00 82.19 92 ILE A N 1
ATOM 722 C CA . ILE A 1 92 ? 0.550 -6.921 -0.441 1.00 82.19 92 ILE A CA 1
ATOM 723 C C . ILE A 1 92 ? 0.204 -5.899 0.646 1.00 82.19 92 ILE A C 1
ATOM 725 O O . ILE A 1 92 ? -0.068 -6.286 1.782 1.00 82.19 92 ILE A O 1
ATOM 729 N N . ALA A 1 93 ? 0.150 -4.609 0.307 1.00 76.00 93 ALA A N 1
ATOM 730 C CA . ALA A 1 93 ? -0.228 -3.560 1.250 1.00 76.00 93 ALA A CA 1
ATOM 731 C C . ALA A 1 93 ? -1.657 -3.746 1.789 1.00 76.00 93 ALA A C 1
ATOM 733 O O . ALA A 1 93 ? -1.894 -3.574 2.985 1.00 76.00 93 ALA A O 1
ATOM 734 N N . ALA A 1 94 ? -2.600 -4.152 0.934 1.00 76.00 94 ALA A N 1
ATOM 735 C CA . ALA A 1 94 ? -3.974 -4.443 1.329 1.00 76.00 94 ALA A CA 1
ATOM 736 C C . ALA A 1 94 ? -4.049 -5.610 2.321 1.00 76.00 94 ALA A C 1
ATOM 738 O O . ALA A 1 94 ? -4.730 -5.511 3.343 1.00 76.00 94 ALA A O 1
ATOM 739 N N . VAL A 1 95 ? -3.333 -6.703 2.044 1.00 82.44 95 VAL A N 1
ATOM 740 C CA . VAL A 1 95 ? -3.258 -7.865 2.940 1.00 82.44 95 VAL A CA 1
ATOM 741 C C . VAL A 1 95 ? -2.609 -7.479 4.268 1.00 82.44 95 VAL A C 1
ATOM 743 O O . VAL A 1 95 ? -3.157 -7.783 5.326 1.00 82.44 95 VAL A O 1
ATOM 746 N N . TYR A 1 96 ? -1.492 -6.749 4.230 1.00 77.19 96 TYR A N 1
ATOM 747 C CA . TYR A 1 96 ? -0.799 -6.270 5.424 1.00 77.19 96 TYR A CA 1
ATOM 748 C C . TYR A 1 96 ? -1.700 -5.391 6.302 1.00 77.19 96 TYR A C 1
ATOM 750 O O . TYR A 1 96 ? -1.789 -5.591 7.515 1.00 77.19 96 TYR A O 1
ATOM 758 N N . LEU A 1 97 ? -2.448 -4.476 5.685 1.00 75.81 97 LEU A N 1
ATOM 759 C CA . LEU A 1 97 ? -3.423 -3.646 6.378 1.00 75.81 97 LEU A CA 1
ATOM 760 C C . LEU A 1 97 ? -4.567 -4.473 6.982 1.00 75.81 97 LEU A C 1
ATOM 762 O O . LEU A 1 97 ? -4.956 -4.225 8.120 1.00 75.81 97 LEU A O 1
ATOM 766 N N . MET A 1 98 ? -5.099 -5.469 6.267 1.00 78.88 98 MET A N 1
ATOM 767 C CA . MET A 1 98 ? -6.135 -6.350 6.819 1.00 78.88 98 MET A CA 1
ATOM 768 C C . MET A 1 98 ? -5.638 -7.132 8.040 1.00 78.88 98 MET A C 1
ATOM 770 O O . MET A 1 98 ? -6.379 -7.270 9.013 1.00 78.88 98 MET A O 1
ATOM 774 N N . ILE A 1 99 ? -4.382 -7.588 8.029 1.00 81.00 99 ILE A N 1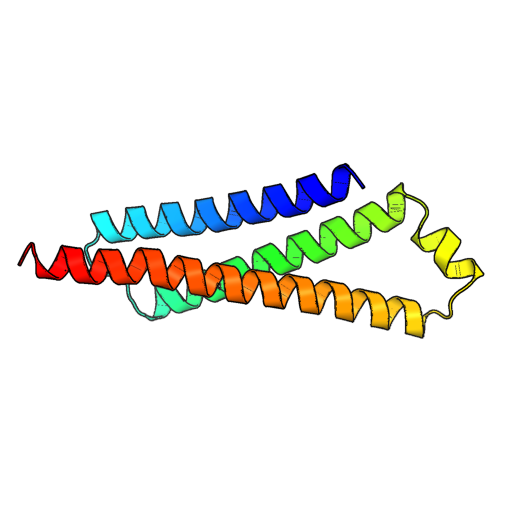
ATOM 775 C CA . ILE A 1 99 ? -3.753 -8.245 9.183 1.00 81.00 99 ILE A CA 1
ATOM 776 C C . ILE A 1 99 ? -3.640 -7.268 10.358 1.00 81.00 99 ILE A C 1
ATOM 778 O O . ILE A 1 99 ? -4.049 -7.609 11.467 1.00 81.00 99 ILE A O 1
ATOM 782 N N . LEU A 1 100 ? -3.145 -6.049 10.124 1.00 72.69 100 LEU A N 1
ATOM 783 C CA . LEU A 1 100 ? -3.034 -5.007 11.150 1.00 72.69 100 LEU A CA 1
ATOM 784 C C . LEU A 1 100 ? -4.392 -4.662 11.764 1.00 72.69 100 LEU A C 1
ATOM 786 O O . LEU A 1 100 ? -4.547 -4.711 12.983 1.00 72.69 100 LEU A O 1
ATOM 790 N N . LEU A 1 101 ? -5.393 -4.375 10.930 1.00 72.62 101 LEU A N 1
ATOM 791 C CA . LEU A 1 101 ? -6.751 -4.111 11.397 1.00 72.62 101 LEU A CA 1
ATOM 792 C C . LEU A 1 101 ? -7.294 -5.305 12.188 1.00 72.62 101 LEU A C 1
ATOM 794 O O . LEU A 1 101 ? -7.843 -5.116 13.267 1.00 72.62 101 LEU A O 1
ATOM 798 N N . SER A 1 102 ? -7.087 -6.537 11.717 1.00 74.81 102 SER A N 1
ATOM 799 C CA . SER A 1 102 ? -7.479 -7.726 12.471 1.00 74.81 102 SER A CA 1
ATOM 800 C C . SER A 1 102 ? -6.803 -7.761 13.842 1.00 74.81 102 SER A C 1
ATOM 802 O O . SER A 1 102 ? -7.502 -7.882 14.835 1.00 74.81 102 SER A O 1
ATOM 804 N N . VAL A 1 103 ? -5.480 -7.610 13.944 1.00 75.94 103 VAL A N 1
ATOM 805 C CA . VAL A 1 103 ? -4.747 -7.707 15.222 1.00 75.94 103 VAL A CA 1
ATOM 806 C C . VAL A 1 103 ? -5.163 -6.617 16.215 1.00 75.94 103 VAL A C 1
ATOM 808 O O . VAL A 1 103 ? -5.482 -6.928 17.364 1.00 75.94 103 VAL A O 1
ATOM 811 N N . PHE A 1 104 ? -5.199 -5.356 15.783 1.00 67.06 104 PHE A N 1
ATOM 812 C CA . PHE A 1 104 ? -5.518 -4.229 16.663 1.00 67.06 104 PHE A CA 1
ATOM 813 C C . PHE A 1 104 ? -6.995 -4.224 17.079 1.00 67.06 104 PHE A C 1
ATOM 815 O O . PHE A 1 104 ? -7.311 -4.086 18.263 1.00 67.06 104 PHE A O 1
ATOM 822 N N . PHE A 1 105 ? -7.914 -4.480 16.143 1.00 63.75 105 PHE A N 1
ATOM 823 C CA . PHE A 1 105 ? -9.342 -4.443 16.450 1.00 63.75 105 PHE A CA 1
ATOM 824 C C . PHE A 1 105 ? -9.848 -5.719 17.138 1.00 63.75 105 PHE A C 1
ATOM 826 O O . PHE A 1 105 ? -10.735 -5.599 17.980 1.00 63.75 105 PHE A O 1
ATOM 833 N N . LYS A 1 106 ? -9.277 -6.920 16.905 1.00 60.81 106 LYS A N 1
ATOM 834 C CA . LYS A 1 106 ? -9.612 -8.107 17.734 1.00 60.81 106 LYS A CA 1
ATOM 835 C C . LYS A 1 106 ? -9.285 -7.851 19.200 1.00 60.81 106 LYS A C 1
ATOM 837 O O . LYS A 1 106 ? -10.053 -8.247 20.072 1.00 60.81 106 LYS A O 1
ATOM 842 N N . ARG A 1 107 ? -8.141 -7.210 19.466 1.00 53.81 107 ARG A N 1
ATOM 843 C CA . ARG A 1 107 ? -7.654 -6.950 20.824 1.00 53.81 107 ARG A CA 1
ATOM 844 C C . ARG A 1 107 ? -8.507 -5.903 21.536 1.00 53.81 107 ARG A C 1
ATOM 846 O O . ARG A 1 107 ? -8.916 -6.146 22.666 1.00 53.81 107 ARG A O 1
ATOM 853 N N . SER A 1 108 ? -8.855 -4.810 20.855 1.00 51.53 108 SER A N 1
ATOM 854 C CA . SER A 1 108 ? -9.758 -3.775 21.385 1.00 51.53 108 SER A CA 1
ATOM 855 C C . SER A 1 108 ? -11.146 -4.337 21.748 1.00 51.53 108 SER A C 1
ATOM 857 O O . SER A 1 108 ? -11.664 -4.072 22.833 1.00 51.53 108 SER A O 1
ATOM 859 N N . LEU A 1 109 ? -11.709 -5.215 20.906 1.00 50.34 109 LEU A N 1
ATOM 860 C CA . LEU A 1 109 ? -13.003 -5.872 21.154 1.00 50.34 109 LEU A CA 1
ATOM 861 C C . LEU A 1 109 ? -12.972 -6.846 22.344 1.00 50.34 109 LEU A C 1
ATOM 863 O O . LEU A 1 109 ? -13.987 -7.026 23.014 1.00 50.34 109 LEU A O 1
ATOM 867 N N . TRP A 1 110 ? -11.822 -7.473 22.611 1.00 44.22 110 TRP A N 1
ATOM 868 C CA . TRP A 1 110 ? -11.631 -8.369 23.756 1.00 44.22 110 TRP A CA 1
ATOM 869 C C . TRP A 1 110 ? -11.442 -7.588 25.066 1.00 44.22 110 TRP A C 1
ATOM 871 O O . TRP A 1 110 ? -12.065 -7.912 26.073 1.00 44.22 110 TRP A O 1
ATOM 881 N N . VAL A 1 111 ? -10.659 -6.505 25.036 1.00 49.81 111 VAL A N 1
ATOM 882 C CA . VAL A 1 111 ? -10.430 -5.612 26.187 1.00 49.81 111 VAL A CA 1
ATOM 883 C C . VAL A 1 111 ? -11.721 -4.906 26.614 1.00 49.81 111 VAL A C 1
ATOM 885 O O . VAL A 1 111 ? -12.052 -4.897 27.798 1.00 49.81 111 VAL A O 1
ATOM 888 N N . GLY A 1 112 ? -12.522 -4.414 25.663 1.00 50.69 112 GLY A N 1
ATOM 889 C CA . GLY A 1 112 ? -13.823 -3.800 25.956 1.00 50.69 112 GLY A CA 1
ATOM 890 C C . GLY A 1 112 ? -14.876 -4.762 26.527 1.00 50.69 112 GLY A C 1
ATOM 891 O O . GLY A 1 112 ? -15.895 -4.305 27.039 1.00 50.69 112 GLY A O 1
ATOM 892 N N . LYS A 1 113 ? -14.641 -6.079 26.447 1.00 47.44 113 LYS A N 1
ATOM 893 C CA . LYS A 1 113 ? -15.503 -7.129 27.012 1.00 47.44 113 LYS A CA 1
ATOM 894 C C . LYS A 1 113 ? -15.074 -7.575 28.414 1.00 47.44 113 LYS A C 1
ATOM 896 O O . LYS A 1 113 ? -15.878 -8.174 29.108 1.00 47.44 113 LYS A O 1
ATOM 901 N N . ILE A 1 114 ? -13.822 -7.311 28.797 1.00 49.16 114 ILE A N 1
ATOM 902 C CA . ILE A 1 114 ? -13.274 -7.586 30.138 1.00 49.16 114 ILE A CA 1
ATOM 903 C C . ILE A 1 114 ? -13.510 -6.407 31.086 1.00 49.16 114 ILE A C 1
ATOM 905 O O . ILE A 1 114 ? -13.657 -6.601 32.285 1.00 49.16 114 ILE A O 1
ATOM 909 N N . LEU A 1 115 ? -13.540 -5.186 30.548 1.00 48.12 115 LEU A N 1
ATOM 910 C CA . LEU A 1 115 ? -13.765 -3.951 31.307 1.00 48.12 115 LEU A CA 1
ATOM 911 C C . LEU A 1 115 ? -15.254 -3.561 31.433 1.00 48.12 115 LEU A C 1
ATOM 913 O O . LEU A 1 115 ? -15.543 -2.451 31.876 1.00 48.12 115 LEU A O 1
ATOM 917 N N . ARG A 1 116 ? -16.189 -4.434 31.034 1.00 43.41 116 ARG A N 1
ATOM 918 C CA . ARG A 1 116 ? -17.634 -4.277 31.266 1.00 43.41 116 ARG A CA 1
ATOM 919 C C . ARG A 1 116 ? -18.165 -5.369 32.171 1.00 43.41 116 ARG A C 1
ATOM 921 O O . ARG A 1 116 ? -17.763 -6.530 31.950 1.00 43.41 116 ARG A O 1
#

Sequence (116 aa):
MGRAVNGILSILVLITSIVFIFNYALEQTGKLDRQTLIGIKWSVLFLTSYVFIGQSSWEERENGGGRISSLFLPVWMRFLSKSLAVFSGLTIAAVYLMILLSVFFKRSLWVGKILR

Radius of gyration: 18.59 Å; chains: 1; bounding box: 37×17×58 Å

Foldseek 3Di:
DVVVVVLVVVLVVVLVVLLVVVLVVCVVVVDDDPVNVVVNLVVSLVVQLVSLVVSVVVCCVPVVVVVVCVVPDDPVVVVVVSVVVSVVSSVVSSVVSVVSCCVSVVVSVVVSVVVD

Secondary structure (DSSP, 8-state):
-HHHHHHHHHHHHHHHHHHHHHHHHHHHHS---HHHHHHHHHHHHHHHHHHHHHHHHHHHHHSSHHHHHHHHS-HHHHHHHHHHHHHHHHHHHHHHHHHHHHHHHHHHHHHHHH--